Protein AF-A0A7Z8VJ73-F1 (afdb_monomer)

Solvent-accessible surface area (backbone atoms only — not comparable to full-atom values): 9125 Å² total; per-residue (Å²): 145,72,77,73,68,66,64,62,62,73,70,66,66,79,74,70,79,79,79,73,75,71,77,72,74,69,73,79,86,83,46,73,67,59,53,49,55,50,50,53,51,50,52,54,49,50,55,51,45,49,51,58,52,56,74,51,64,87,56,81,76,91,73,86,86,86,87,81,65,84,88,59,44,74,67,52,51,54,52,50,26,27,51,60,18,39,77,70,77,42,94,8,82,86,40,75,51,78,77,75,69,51,85,74,86,83,88,79,89,62,50,22,77,77,34,76,77,52,43,72,42,10,44,49,28,24,73,76,70,76,45,67,16,44,61,91,40,68,84,57,78,126

Sequence (142 aa):
MQFIFQIAVCSLSLLANISYSASLNSAPEESSIKWYQQGEKAIQKARLSAKEAAKNSDASAKNIILFVGDGMGISTITAARIYAGQMQGKPGEENILFFEKFPYLALAKTYNTNQQTPDSAGTMTAMMTGMKTKAGIIGVGQ

Nearest PDB structures (foldseek):
  4kjg-assembly1_B  TM=8.567E-01  e=2.715E-04  Rattus norvegicus

Secondary structure (DSSP, 8-state):
--SSTTTSSTTTGGGS---------PPP---HHHHHHHHHHHHHHHHHHHHHHHHTTTSPPS-------TT--HHHHHHHHHHHHHTTTS-STT---GGGGSS--------BTTBSS--HHHHHHHHHHS----TT--S---

Foldseek 3Di:
DPVVVVVVVVVPVPPPDPPPPPPPPPDPDDDPVVVVVVVVVVVVLLVVLVVVCVVCPVPDDPDDDDDDDVVCDPVNLQVVQQVVQVVVVHNRNPGDDPCNSHSDDDDDQQAAPAGSDADPQQNVQCVPVVAGHHHPDHDDHD

Mean predicted aligned error: 12.32 Å

Radius of gyration: 28.61 Å; Cα contacts (8 Å, |Δi|>4): 92; chains: 1; bounding box: 34×93×57 Å

Structure (mmCIF, N/CA/C/O backbone):
data_AF-A0A7Z8VJ73-F1
#
_entry.id   AF-A0A7Z8VJ73-F1
#
loop_
_atom_site.group_PDB
_atom_site.id
_atom_site.type_symbol
_atom_site.label_atom_id
_atom_site.label_alt_id
_atom_site.label_comp_id
_atom_site.label_asym_id
_atom_site.label_entity_id
_atom_site.label_seq_id
_atom_site.pdbx_PDB_ins_code
_atom_site.Cartn_x
_atom_site.Cartn_y
_atom_site.Cartn_z
_atom_site.occupancy
_atom_site.B_iso_or_equiv
_atom_site.auth_seq_id
_atom_site.auth_comp_id
_atom_site.auth_asym_id
_atom_site.auth_atom_id
_atom_site.pdbx_PDB_model_num
ATOM 1 N N . MET A 1 1 ? -14.036 74.847 32.584 1.00 50.62 1 MET A N 1
ATOM 2 C CA . MET A 1 1 ? -14.336 73.645 33.397 1.00 50.62 1 MET A CA 1
ATOM 3 C C . MET A 1 1 ? -14.802 72.476 32.510 1.00 50.62 1 MET A C 1
ATOM 5 O O . MET A 1 1 ? -15.782 71.821 32.818 1.00 50.62 1 MET A O 1
ATOM 9 N N . GLN A 1 2 ? -14.110 72.223 31.388 1.00 47.06 2 GLN A N 1
ATOM 10 C CA . GLN A 1 2 ? -14.527 71.248 30.358 1.00 47.06 2 GLN A CA 1
ATOM 11 C C . GLN A 1 2 ? -13.397 70.286 29.943 1.00 47.06 2 GLN A C 1
ATOM 13 O O . GLN A 1 2 ? -13.633 69.355 29.192 1.00 47.06 2 GLN A O 1
ATOM 18 N N . PHE A 1 3 ? -12.183 70.464 30.481 1.00 44.31 3 PHE A N 1
ATOM 19 C CA . PHE A 1 3 ? -11.007 69.649 30.144 1.00 44.31 3 PHE A CA 1
ATOM 20 C C . PHE A 1 3 ? -10.726 68.494 31.122 1.00 44.31 3 PHE A C 1
ATOM 22 O O . PHE A 1 3 ? -9.911 67.632 30.823 1.00 44.31 3 PHE A O 1
ATOM 29 N N . ILE A 1 4 ? -11.413 68.436 32.268 1.00 49.53 4 ILE A N 1
ATOM 30 C CA . ILE A 1 4 ? -11.206 67.377 33.277 1.00 49.53 4 ILE A CA 1
ATOM 31 C C . ILE A 1 4 ? -12.135 66.172 33.030 1.00 49.53 4 ILE A C 1
ATOM 33 O O . ILE A 1 4 ? -11.821 65.056 33.429 1.00 49.53 4 ILE A O 1
ATOM 37 N N . PHE A 1 5 ? -13.238 66.351 32.293 1.00 41.72 5 PHE A N 1
ATOM 38 C CA . PHE A 1 5 ? -14.202 65.274 32.027 1.00 41.72 5 PHE A CA 1
ATOM 39 C C . PHE A 1 5 ? -13.796 64.338 30.873 1.00 41.72 5 PHE A C 1
ATOM 41 O O . PHE A 1 5 ? -14.258 63.203 30.825 1.00 41.72 5 PHE A O 1
ATOM 48 N N . GLN A 1 6 ? -12.898 64.763 29.975 1.00 40.41 6 GLN A N 1
ATOM 49 C CA . GLN A 1 6 ? -12.492 63.957 28.813 1.00 40.41 6 GLN A CA 1
ATOM 50 C C . GLN A 1 6 ? -11.473 62.852 29.163 1.00 40.41 6 GLN A C 1
ATOM 52 O O . GLN A 1 6 ? -11.393 61.846 28.466 1.00 40.41 6 GLN A O 1
ATOM 57 N N . ILE A 1 7 ? -10.702 63.012 30.246 1.00 45.16 7 ILE A N 1
ATOM 58 C CA . ILE A 1 7 ? -9.643 62.058 30.634 1.00 45.16 7 ILE A CA 1
ATOM 59 C C . ILE A 1 7 ? -10.216 60.876 31.438 1.00 45.16 7 ILE A C 1
ATOM 61 O O . ILE A 1 7 ? -9.677 59.774 31.386 1.00 45.16 7 ILE A O 1
ATOM 65 N N . ALA A 1 8 ? -11.356 61.059 32.112 1.00 41.47 8 ALA A N 1
ATOM 66 C CA . ALA A 1 8 ? -11.988 60.015 32.922 1.00 41.47 8 ALA A CA 1
ATOM 67 C C . ALA A 1 8 ? -12.752 58.953 32.102 1.00 41.47 8 ALA A C 1
ATOM 69 O O . ALA A 1 8 ? -13.034 57.873 32.612 1.00 41.47 8 ALA A O 1
ATOM 70 N N . VAL A 1 9 ? -13.076 59.229 30.832 1.00 44.78 9 VAL A N 1
ATOM 71 C CA . VAL A 1 9 ? -13.832 58.290 29.980 1.00 44.78 9 VAL A CA 1
ATOM 72 C C . VAL A 1 9 ? -12.911 57.278 29.279 1.00 44.78 9 VAL A C 1
ATOM 74 O O . VAL A 1 9 ? -13.347 56.174 28.971 1.00 44.78 9 VAL A O 1
ATOM 77 N N . CYS A 1 10 ? -11.617 57.584 29.113 1.00 38.78 10 CYS A N 1
ATOM 78 C CA . CYS A 1 10 ? -10.645 56.662 28.503 1.00 38.78 10 CYS A CA 1
ATOM 79 C C . CYS A 1 10 ? -10.076 55.603 29.462 1.00 38.78 10 CYS A C 1
ATOM 81 O O . CYS A 1 10 ? -9.488 54.627 29.003 1.00 38.78 10 CYS A O 1
ATOM 83 N N . SER A 1 11 ? -10.228 55.764 30.779 1.00 45.50 11 SER A N 1
ATOM 84 C CA . SER A 1 11 ? -9.692 54.820 31.772 1.00 45.50 11 SER A CA 1
ATOM 85 C C . SER A 1 11 ? -10.725 53.823 32.306 1.00 45.50 11 SER A C 1
ATOM 87 O O . SER A 1 11 ? -10.336 52.852 32.950 1.00 45.50 11 SER A O 1
ATOM 89 N N . LEU A 1 12 ? -12.019 54.006 32.008 1.00 42.72 12 LEU A N 1
ATOM 90 C CA . LEU A 1 12 ? -13.089 53.132 32.509 1.00 42.72 12 LEU A CA 1
ATOM 91 C C . LEU A 1 12 ? -13.636 52.134 31.471 1.00 42.72 12 LEU A C 1
ATOM 93 O O . LEU A 1 12 ? -14.342 51.199 31.837 1.00 42.72 12 LEU A O 1
ATOM 97 N N . SER A 1 13 ? -13.268 52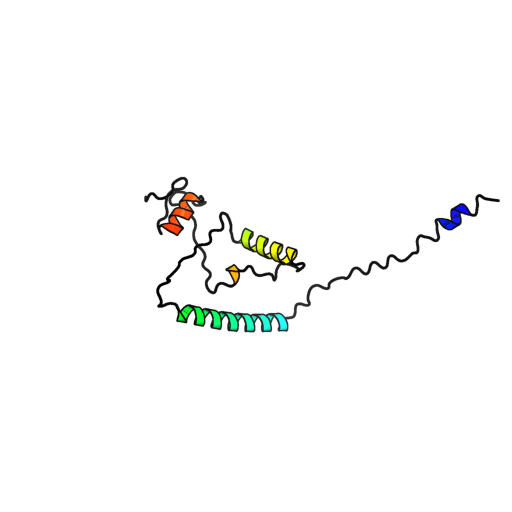.262 30.194 1.00 44.62 13 SER A N 1
ATOM 98 C CA . SER A 1 13 ? -13.614 51.292 29.142 1.00 44.62 13 SER A CA 1
ATOM 99 C C . SER A 1 13 ? -12.587 50.163 28.969 1.00 44.62 13 SER A C 1
ATOM 101 O O . SER A 1 13 ? -12.788 49.289 28.132 1.00 44.62 13 SER A O 1
ATOM 103 N N . LEU A 1 14 ? -11.510 50.135 29.767 1.00 43.56 14 LEU A N 1
ATOM 104 C CA . LEU A 1 14 ? -10.474 49.092 29.696 1.00 43.56 14 LEU A CA 1
ATOM 105 C C . LEU A 1 14 ? -10.758 47.848 30.564 1.00 43.56 14 LEU A C 1
ATOM 107 O O . LEU A 1 14 ? -9.970 46.909 30.560 1.00 43.56 14 LEU A O 1
ATOM 111 N N . LEU A 1 15 ? -11.879 47.821 31.295 1.00 46.66 15 LEU A N 1
ATOM 112 C CA . LEU A 1 15 ? -12.289 46.696 32.155 1.00 46.66 15 LEU A CA 1
ATOM 113 C C . LEU A 1 15 ? -13.534 45.953 31.638 1.00 46.66 15 LEU A C 1
ATOM 115 O O . LEU A 1 15 ? -14.122 45.139 32.350 1.00 46.66 15 LEU A O 1
ATOM 119 N N . ALA A 1 16 ? -13.941 46.195 30.390 1.00 46.22 16 ALA A N 1
ATOM 120 C CA . ALA A 1 16 ? -15.016 45.443 29.759 1.00 46.22 16 ALA A CA 1
ATOM 121 C C . ALA A 1 16 ? -14.496 44.090 29.245 1.00 46.22 16 ALA A C 1
ATOM 123 O O . ALA A 1 16 ? -14.002 43.979 28.129 1.00 46.22 16 ALA A O 1
ATOM 124 N N . ASN A 1 17 ? -14.623 43.072 30.099 1.00 50.69 17 ASN A N 1
ATOM 125 C CA . ASN A 1 17 ? -14.962 41.693 29.741 1.00 50.69 17 ASN A CA 1
ATOM 126 C C . ASN A 1 17 ? -14.418 41.187 28.397 1.00 50.69 17 ASN A C 1
ATOM 128 O O . ASN A 1 17 ? -15.169 40.964 27.450 1.00 50.69 17 ASN A O 1
ATOM 132 N N . ILE A 1 18 ? -13.126 40.878 28.356 1.00 47.69 18 ILE A N 1
ATOM 133 C CA . ILE A 1 18 ? -12.647 39.802 27.491 1.00 47.69 18 ILE A CA 1
ATOM 134 C C . ILE A 1 18 ? -12.396 38.606 28.407 1.00 47.69 18 ILE A C 1
ATOM 136 O O . ILE A 1 18 ? -11.267 38.233 28.709 1.00 47.69 18 ILE A O 1
ATOM 140 N N . SER A 1 19 ? -13.484 37.990 28.876 1.00 44.69 19 SER A N 1
ATOM 141 C CA . SER A 1 19 ? -13.454 36.568 29.206 1.00 44.69 19 SER A CA 1
ATOM 142 C C . SER A 1 19 ? -13.330 35.830 27.878 1.00 44.69 19 SER A C 1
ATOM 144 O O . SER A 1 19 ? -14.306 35.321 27.335 1.00 44.69 19 SER A O 1
ATOM 146 N N . TYR A 1 20 ? -12.123 35.820 27.310 1.00 46.06 20 TYR A N 1
ATOM 147 C CA . TYR A 1 20 ? -11.775 34.825 26.311 1.00 46.06 20 TYR A CA 1
ATOM 148 C C . TYR A 1 20 ? -11.722 33.512 27.086 1.00 46.06 20 TYR A C 1
ATOM 150 O O . TYR A 1 20 ? -10.688 33.124 27.630 1.00 46.06 20 TYR A O 1
ATOM 158 N N . SER A 1 21 ? -12.867 32.843 27.215 1.00 45.38 21 SER A N 1
ATOM 159 C CA . SER A 1 21 ? -12.873 31.410 27.452 1.00 45.38 21 SER A CA 1
ATOM 160 C C . SER A 1 21 ? -12.235 30.803 26.210 1.00 45.38 21 SER A C 1
ATOM 162 O O . SER A 1 21 ? -12.919 30.402 25.272 1.00 45.38 21 SER A O 1
ATOM 164 N N . ALA A 1 22 ? -10.901 30.793 26.170 1.00 48.19 22 ALA A N 1
ATOM 165 C CA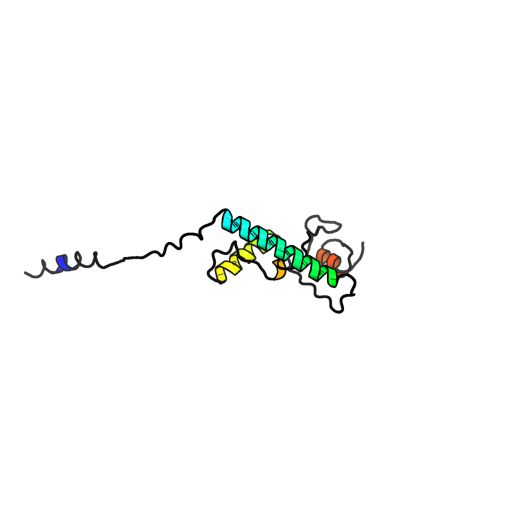 . ALA A 1 22 ? -10.185 29.820 25.383 1.00 48.19 22 ALA A CA 1
ATOM 166 C C . ALA A 1 22 ? -10.719 28.486 25.892 1.00 48.19 22 ALA A C 1
ATOM 168 O O . ALA A 1 22 ? -10.401 28.059 27.003 1.00 48.19 22 ALA A O 1
ATOM 169 N N . SER A 1 23 ? -11.627 27.885 25.127 1.00 48.38 23 SER A N 1
ATOM 170 C CA . SER A 1 23 ? -11.899 26.469 25.251 1.00 48.38 23 SER A CA 1
ATOM 171 C C . SER A 1 23 ? -10.559 25.810 24.956 1.00 48.38 23 SER A C 1
ATOM 173 O O . SER A 1 23 ? -10.174 25.609 23.806 1.00 48.38 23 SER A O 1
ATOM 175 N N . LEU A 1 24 ? -9.779 25.590 26.015 1.00 44.81 24 LEU A N 1
ATOM 176 C CA . LEU A 1 24 ? -8.744 24.587 26.017 1.00 44.81 24 LEU A CA 1
ATOM 177 C C . LEU A 1 24 ? -9.524 23.298 25.798 1.00 44.81 24 LEU A C 1
ATOM 179 O O . LEU A 1 24 ? -10.026 22.705 26.750 1.00 44.81 24 LEU A O 1
ATOM 183 N N . ASN A 1 25 ? -9.704 22.918 24.533 1.00 55.16 25 ASN A N 1
ATOM 184 C CA . ASN A 1 25 ? -9.949 21.532 24.194 1.00 55.16 25 ASN A CA 1
ATOM 185 C C . ASN A 1 25 ? -8.763 20.796 24.806 1.00 55.16 25 ASN A C 1
ATOM 187 O O . ASN A 1 25 ? -7.662 20.809 24.251 1.00 55.16 25 ASN A O 1
ATOM 191 N N . SER A 1 26 ? -8.950 20.264 26.013 1.00 52.62 26 SER A N 1
ATOM 192 C CA . SER A 1 26 ? -7.985 19.360 26.600 1.00 52.62 26 SER A CA 1
ATOM 193 C C . SER A 1 26 ? -7.767 18.270 25.565 1.00 52.62 26 SER A C 1
ATOM 195 O O . SER A 1 26 ? -8.731 17.732 25.008 1.00 52.62 26 SER A O 1
ATOM 197 N N . ALA A 1 27 ? -6.498 18.010 25.247 1.00 60.25 27 ALA A N 1
ATOM 198 C CA . ALA A 1 27 ? -6.154 16.901 24.378 1.00 60.25 27 ALA A CA 1
ATOM 199 C C . ALA A 1 27 ? -6.911 15.661 24.887 1.00 60.25 27 ALA A C 1
ATOM 201 O O . ALA A 1 27 ? -6.992 15.474 26.110 1.00 60.25 27 ALA A O 1
ATOM 202 N N . PRO A 1 28 ? -7.542 14.880 23.994 1.00 63.47 28 PRO A N 1
ATOM 203 C CA . PRO A 1 28 ? -8.343 13.738 24.400 1.00 63.47 28 PRO A CA 1
ATOM 204 C C . PRO A 1 28 ? -7.535 12.877 25.370 1.00 63.47 28 PRO A C 1
ATOM 206 O O . PRO A 1 28 ? -6.396 12.521 25.095 1.00 63.47 28 PRO A O 1
ATOM 209 N N . GLU A 1 29 ? -8.112 12.607 26.540 1.00 68.00 29 GLU A N 1
ATOM 210 C CA . GLU A 1 29 ? -7.439 11.898 27.626 1.00 68.00 29 GLU A CA 1
ATOM 211 C C . GLU A 1 29 ? -7.015 10.502 27.147 1.00 68.00 29 GLU A C 1
ATOM 213 O O . GLU A 1 29 ? -7.837 9.582 27.040 1.00 68.00 29 GLU A O 1
ATOM 218 N N . GLU A 1 30 ? -5.732 10.344 26.844 1.00 76.38 30 GLU A N 1
ATOM 219 C CA . GLU A 1 30 ? -5.139 9.058 26.517 1.00 76.38 30 GLU A CA 1
ATOM 220 C C . GLU A 1 30 ? -4.929 8.258 27.802 1.00 76.38 30 GLU A C 1
ATOM 222 O O . GLU A 1 30 ? -4.255 8.699 28.730 1.00 76.38 30 GLU A O 1
ATOM 227 N N . SER A 1 31 ? -5.517 7.063 27.871 1.00 88.00 31 SER A N 1
ATOM 228 C CA . SER A 1 31 ? -5.339 6.161 29.008 1.00 88.00 31 SER A CA 1
ATOM 229 C C . SER A 1 31 ? -4.939 4.772 28.534 1.00 88.00 31 SER A C 1
ATOM 231 O O . SER A 1 31 ? -5.343 4.318 27.460 1.00 88.00 31 SER A O 1
ATOM 233 N N . SER A 1 32 ? -4.159 4.067 29.354 1.00 90.31 32 SER A N 1
ATOM 234 C CA . SER A 1 32 ? -3.713 2.699 29.065 1.00 90.31 32 SER A CA 1
ATOM 235 C C . SER A 1 32 ? -4.885 1.751 28.786 1.00 90.31 32 SER A C 1
ATOM 237 O O . SER A 1 32 ? -4.818 0.931 27.874 1.00 90.31 32 SER A O 1
ATOM 239 N N . ILE A 1 33 ? -5.997 1.912 29.513 1.00 94.12 33 ILE A N 1
ATOM 240 C CA . ILE A 1 33 ? -7.221 1.124 29.324 1.00 94.12 33 ILE A CA 1
ATOM 241 C C . ILE A 1 33 ? -7.840 1.396 27.948 1.00 94.12 33 ILE A C 1
ATOM 243 O O . ILE A 1 33 ? -8.235 0.450 27.266 1.00 94.12 33 ILE A O 1
ATOM 247 N N . LYS A 1 34 ? -7.904 2.663 27.513 1.00 91.94 34 LYS A N 1
ATOM 248 C CA . LYS A 1 34 ? -8.434 3.020 26.186 1.00 91.94 34 LYS A CA 1
ATOM 249 C C . LYS A 1 34 ? -7.589 2.387 25.078 1.00 91.94 34 LYS A C 1
ATOM 251 O O . LYS A 1 34 ? -8.154 1.740 24.197 1.00 91.94 34 LYS A O 1
ATOM 256 N N . TRP A 1 35 ? -6.262 2.494 25.157 1.00 92.19 35 TRP A N 1
ATOM 257 C CA . TRP A 1 35 ? -5.341 1.870 24.198 1.00 92.19 35 TRP A CA 1
ATOM 258 C C . TRP A 1 35 ? -5.482 0.343 24.156 1.00 92.19 35 TRP A C 1
ATOM 260 O O . TRP A 1 35 ? -5.582 -0.239 23.075 1.00 92.19 35 TRP A O 1
ATOM 270 N N . TYR A 1 36 ? -5.581 -0.306 25.318 1.00 95.06 36 TYR A N 1
ATOM 271 C CA . TYR A 1 36 ? -5.799 -1.751 25.407 1.00 95.06 36 TYR A CA 1
ATOM 272 C C . TYR A 1 36 ? -7.121 -2.175 24.747 1.00 95.06 36 TYR A C 1
ATOM 274 O O . TYR A 1 36 ? -7.144 -3.062 23.895 1.00 95.06 36 TYR A O 1
ATOM 282 N N . GLN A 1 37 ? -8.223 -1.492 25.072 1.00 95.69 37 GLN A N 1
ATOM 283 C CA . GLN A 1 37 ? -9.535 -1.770 24.481 1.00 95.69 37 GLN A CA 1
ATOM 284 C C . GLN A 1 37 ? -9.560 -1.533 22.965 1.00 95.69 37 GLN A C 1
ATOM 286 O O . GLN A 1 37 ? -10.230 -2.270 22.237 1.00 95.69 37 GLN A O 1
ATOM 291 N N . GLN A 1 38 ? -8.859 -0.508 22.473 1.00 93.88 38 GLN A N 1
ATOM 292 C CA . GLN A 1 38 ? -8.706 -0.264 21.038 1.00 93.88 38 GLN A CA 1
ATOM 293 C C . GLN A 1 38 ? -7.907 -1.383 20.362 1.00 93.88 38 GLN A C 1
ATOM 295 O O . GLN A 1 38 ? -8.327 -1.860 19.308 1.00 93.88 38 GLN A O 1
ATOM 300 N N . GLY A 1 39 ? -6.815 -1.840 20.981 1.00 95.56 39 GLY A N 1
ATOM 301 C CA . GLY A 1 39 ? -6.016 -2.969 20.503 1.00 95.56 39 GLY A CA 1
ATOM 302 C C . GLY A 1 39 ? -6.833 -4.256 20.393 1.00 95.56 39 GLY A C 1
ATOM 303 O O . GLY A 1 39 ? -6.854 -4.881 19.332 1.00 95.56 39 GLY A O 1
ATOM 304 N N . GLU A 1 40 ? -7.596 -4.599 21.434 1.00 97.25 40 GLU A N 1
ATOM 305 C CA . GLU A 1 40 ? -8.504 -5.753 21.414 1.00 97.25 40 GLU A CA 1
ATOM 306 C C . GLU A 1 40 ? -9.510 -5.649 20.260 1.00 97.25 40 GLU A C 1
ATOM 308 O O . GLU A 1 40 ? -9.646 -6.572 19.453 1.00 97.25 40 GLU A O 1
ATOM 313 N N . LYS A 1 41 ? -10.162 -4.490 20.104 1.00 96.06 41 LYS A N 1
ATOM 314 C CA . LYS A 1 41 ? -11.090 -4.245 18.987 1.00 96.06 41 LYS A CA 1
ATOM 315 C C . LYS A 1 41 ? -10.402 -4.367 17.625 1.00 96.06 41 LYS A C 1
ATOM 317 O O . LYS A 1 41 ? -10.994 -4.933 16.704 1.00 96.06 41 LYS A O 1
ATOM 322 N N . ALA A 1 42 ? -9.175 -3.866 17.486 1.00 94.00 42 ALA A N 1
ATOM 323 C CA . ALA A 1 42 ? -8.409 -3.942 16.246 1.00 94.00 42 ALA A CA 1
ATOM 324 C C . ALA A 1 42 ? -8.088 -5.396 15.870 1.00 94.00 42 ALA A C 1
ATOM 326 O O . ALA A 1 42 ? -8.285 -5.780 14.717 1.00 94.00 42 ALA A O 1
ATOM 327 N N . ILE A 1 43 ? -7.693 -6.226 16.841 1.00 95.50 43 ILE A N 1
ATOM 328 C CA . ILE A 1 43 ? -7.437 -7.658 16.629 1.00 95.50 43 ILE A CA 1
ATOM 329 C C . ILE A 1 43 ? -8.720 -8.382 16.212 1.00 95.50 43 ILE A C 1
ATOM 331 O O . ILE A 1 43 ? -8.706 -9.153 15.249 1.00 95.50 43 ILE A O 1
ATOM 335 N N . GLN A 1 44 ? -9.840 -8.135 16.900 1.00 95.69 44 GLN A N 1
ATOM 336 C CA . GLN A 1 44 ? -11.116 -8.763 16.539 1.00 95.69 44 GLN A CA 1
ATOM 337 C C . GLN A 1 44 ? -11.551 -8.363 15.126 1.00 95.69 44 GLN A C 1
ATOM 339 O O . GLN A 1 44 ? -11.911 -9.224 14.323 1.00 95.69 44 GLN A O 1
ATOM 344 N N . LYS A 1 45 ? -11.438 -7.074 14.785 1.00 93.31 45 LYS A N 1
ATOM 345 C CA . LYS A 1 45 ? -11.741 -6.573 13.441 1.00 93.31 45 LYS A CA 1
ATOM 346 C C . LYS A 1 45 ? -10.847 -7.214 12.378 1.00 93.31 45 LYS A C 1
ATOM 348 O O . LYS A 1 45 ? -11.371 -7.677 11.371 1.00 93.31 45 LYS A O 1
ATOM 353 N N . ALA A 1 46 ? -9.536 -7.289 12.615 1.00 91.19 46 ALA A N 1
ATOM 354 C CA . ALA A 1 46 ? -8.584 -7.896 11.686 1.00 91.19 46 ALA A CA 1
ATOM 355 C C . ALA A 1 46 ? -8.872 -9.390 11.454 1.00 91.19 46 ALA A C 1
ATOM 357 O O . ALA A 1 46 ? -8.794 -9.875 10.326 1.00 91.19 46 ALA A O 1
ATOM 358 N N . ARG A 1 47 ? -9.266 -10.125 12.504 1.00 91.69 47 ARG A N 1
ATOM 359 C CA . ARG A 1 47 ? -9.682 -11.533 12.386 1.00 91.69 47 ARG A CA 1
ATOM 360 C C . ARG A 1 47 ? -10.931 -11.693 11.524 1.00 91.69 47 ARG A C 1
ATOM 362 O O . ARG A 1 47 ? -10.988 -12.617 10.718 1.00 91.69 47 ARG A O 1
ATOM 369 N N . LEU A 1 48 ? -11.926 -10.824 11.701 1.00 91.69 48 LEU A N 1
ATOM 370 C CA . LEU A 1 48 ? -13.152 -10.854 10.902 1.00 91.69 48 LEU A CA 1
ATOM 371 C C . LEU A 1 48 ? -12.861 -10.522 9.436 1.00 91.69 48 LEU A C 1
ATOM 373 O O . LEU A 1 48 ? -13.221 -11.309 8.565 1.00 91.69 48 LEU A O 1
ATOM 377 N N . SER A 1 49 ? -12.121 -9.442 9.171 1.00 89.50 49 SER A N 1
ATOM 378 C CA . SER A 1 49 ? -11.772 -9.046 7.802 1.00 89.50 49 SER A CA 1
ATOM 379 C C . SER A 1 49 ? -10.926 -10.103 7.086 1.00 89.50 49 SER A C 1
ATOM 381 O O . SER A 1 49 ? -11.131 -10.356 5.903 1.00 89.50 49 SER A O 1
ATOM 383 N N . ALA A 1 50 ? -10.008 -10.769 7.796 1.00 86.75 50 ALA A N 1
ATOM 384 C CA . ALA A 1 50 ? -9.217 -11.864 7.236 1.00 86.75 50 ALA A CA 1
ATOM 385 C C . ALA A 1 50 ? -10.082 -13.088 6.892 1.00 86.75 50 ALA A C 1
ATOM 387 O O . ALA A 1 50 ? -9.893 -13.690 5.837 1.00 86.75 50 ALA A O 1
ATOM 388 N N . LYS A 1 51 ? -11.055 -13.443 7.745 1.00 88.44 51 LYS A N 1
ATOM 389 C CA . LYS A 1 51 ? -12.007 -14.533 7.466 1.00 88.44 51 LYS A CA 1
ATOM 390 C C . LYS A 1 51 ? -12.887 -14.228 6.255 1.00 88.44 51 LYS A C 1
ATOM 392 O O . LYS A 1 51 ? -13.092 -15.103 5.419 1.00 88.44 51 LYS A O 1
ATOM 397 N N . GLU A 1 52 ? -13.401 -13.005 6.155 1.00 87.31 52 GLU A N 1
ATOM 398 C CA . GLU A 1 52 ? -14.219 -12.568 5.018 1.00 87.31 52 GLU A CA 1
ATOM 399 C C . GLU A 1 52 ? -13.431 -12.588 3.708 1.00 87.31 52 GLU A C 1
ATOM 401 O O . GLU A 1 52 ? -13.936 -13.059 2.689 1.00 87.31 52 GLU A O 1
ATOM 406 N N . ALA A 1 53 ? -12.180 -12.130 3.741 1.00 83.88 53 ALA A N 1
ATOM 407 C CA . ALA A 1 53 ? -11.315 -12.142 2.574 1.00 83.88 53 ALA A CA 1
ATOM 408 C C . ALA A 1 53 ? -10.919 -13.574 2.158 1.00 83.88 53 ALA A C 1
ATOM 410 O O . ALA A 1 53 ? -10.955 -13.892 0.971 1.00 83.88 53 ALA A O 1
ATOM 411 N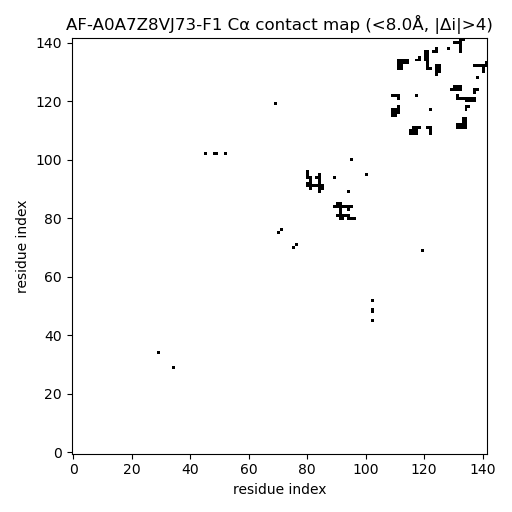 N . ALA A 1 54 ? -10.655 -14.468 3.120 1.00 83.44 54 ALA A N 1
ATOM 412 C CA . ALA A 1 54 ? -10.374 -15.882 2.857 1.00 83.44 54 ALA A CA 1
ATOM 413 C C . ALA A 1 54 ? -11.583 -16.643 2.288 1.00 83.44 54 ALA A C 1
ATOM 415 O O . ALA A 1 54 ? -11.418 -17.522 1.455 1.00 83.44 54 ALA A O 1
ATOM 416 N N . LYS A 1 55 ? -12.818 -16.291 2.672 1.00 83.12 55 LYS A N 1
ATOM 417 C CA . LYS A 1 55 ? -14.024 -16.929 2.112 1.00 83.12 55 LYS A CA 1
ATOM 418 C C . LYS A 1 55 ? -14.116 -16.784 0.586 1.00 83.12 55 LYS A C 1
ATOM 420 O O . LYS A 1 55 ? -14.712 -17.629 -0.073 1.00 83.12 55 LYS A O 1
ATOM 425 N N . ASN A 1 56 ? -13.542 -15.714 0.039 1.00 73.12 56 ASN A N 1
ATOM 426 C CA . ASN A 1 56 ? -13.585 -15.400 -1.384 1.00 73.12 56 ASN A CA 1
ATOM 427 C C . ASN A 1 56 ? -12.253 -15.680 -2.104 1.00 73.12 56 ASN A C 1
ATOM 429 O O . ASN A 1 56 ? -12.126 -15.302 -3.265 1.00 73.12 56 ASN A O 1
ATOM 433 N N . SER A 1 57 ? -11.264 -16.313 -1.452 1.00 70.62 57 SER A N 1
ATOM 434 C CA . SER A 1 57 ? -9.923 -16.500 -2.034 1.00 70.62 57 SER A CA 1
ATOM 435 C C . SER A 1 57 ? -9.896 -17.449 -3.229 1.00 70.62 57 SER A C 1
ATOM 437 O O . SER A 1 57 ? -9.064 -17.282 -4.116 1.00 70.62 57 SER A O 1
ATOM 439 N N . ASP A 1 58 ? -10.814 -18.416 -3.266 1.00 73.75 58 ASP A N 1
ATOM 440 C CA . ASP A 1 58 ? -10.842 -19.457 -4.301 1.00 73.75 58 ASP A CA 1
ATOM 441 C C . ASP A 1 58 ? -11.712 -19.059 -5.505 1.00 73.75 58 ASP A C 1
ATOM 443 O O . ASP A 1 58 ? -11.733 -19.737 -6.533 1.00 73.75 58 ASP A O 1
ATOM 447 N N . ALA A 1 59 ? -12.438 -17.942 -5.397 1.00 80.31 59 ALA A N 1
ATOM 448 C CA . ALA A 1 59 ? -13.271 -17.420 -6.468 1.00 80.31 59 ALA A CA 1
ATOM 449 C C . ALA A 1 59 ? -12.456 -16.486 -7.373 1.00 80.31 59 ALA A C 1
ATOM 451 O O . ALA A 1 59 ? -11.839 -15.525 -6.916 1.00 80.3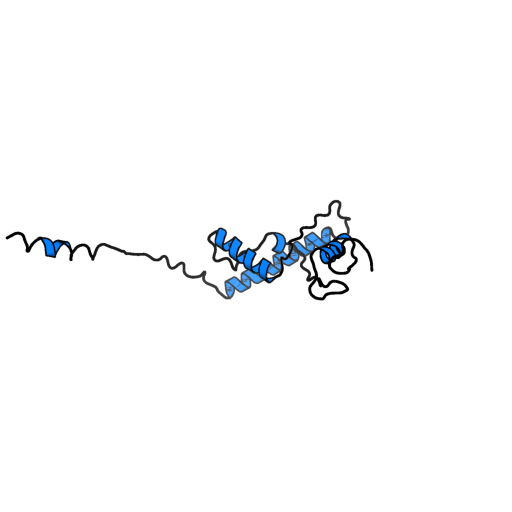1 59 ALA A O 1
ATOM 452 N N . SER A 1 60 ? -12.497 -16.727 -8.685 1.00 86.69 60 SER A N 1
ATOM 453 C CA . SER A 1 60 ? -11.902 -15.808 -9.659 1.00 86.69 60 SER A CA 1
ATOM 454 C C . SER A 1 60 ? -12.620 -14.453 -9.631 1.00 86.69 60 SER A C 1
ATOM 456 O O . SER A 1 60 ? -13.853 -14.382 -9.647 1.00 86.69 60 SER A O 1
ATOM 458 N N . ALA A 1 61 ? -11.853 -13.362 -9.589 1.00 89.69 61 ALA A N 1
ATOM 459 C CA . ALA A 1 61 ? -12.403 -12.014 -9.578 1.00 89.69 61 ALA A CA 1
ATOM 460 C C . ALA A 1 61 ? -13.025 -11.666 -10.940 1.00 89.69 61 ALA A C 1
ATOM 462 O O . ALA A 1 61 ? -12.342 -11.641 -11.960 1.00 89.69 61 ALA A O 1
ATOM 463 N N . LYS A 1 62 ? -14.321 -11.326 -10.953 1.00 92.50 62 LYS A N 1
ATOM 464 C CA . LYS A 1 62 ? -15.020 -10.877 -12.172 1.00 92.50 62 LYS A CA 1
ATOM 465 C C . LYS A 1 62 ? -14.527 -9.515 -12.674 1.00 92.50 62 LYS A C 1
ATOM 467 O O . LYS A 1 62 ? -14.519 -9.275 -13.874 1.00 92.50 62 LYS A O 1
ATOM 472 N N . ASN A 1 63 ? -14.165 -8.619 -11.755 1.00 93.81 63 ASN A N 1
ATOM 473 C CA . ASN A 1 63 ? -13.745 -7.254 -12.060 1.00 93.81 63 ASN A CA 1
ATOM 474 C C . ASN A 1 63 ? -12.451 -6.939 -11.310 1.00 93.81 63 ASN A C 1
ATOM 476 O O . ASN A 1 63 ? -12.325 -7.283 -10.134 1.00 93.81 63 ASN A O 1
ATOM 480 N N . ILE A 1 64 ? -11.532 -6.237 -11.971 1.00 93.06 64 ILE A N 1
ATOM 481 C CA . ILE A 1 64 ? -10.273 -5.770 -11.385 1.00 93.06 64 ILE A CA 1
ATOM 482 C C . ILE A 1 64 ? -10.252 -4.246 -11.479 1.00 93.06 64 ILE A C 1
ATOM 484 O O . ILE A 1 64 ? -10.439 -3.686 -12.556 1.00 93.06 64 ILE A O 1
ATOM 488 N N . ILE A 1 65 ? -10.034 -3.582 -10.344 1.00 95.38 65 ILE A N 1
ATOM 489 C CA . ILE A 1 65 ? -9.884 -2.127 -10.260 1.00 95.38 65 ILE A CA 1
ATOM 490 C C . ILE A 1 65 ? -8.534 -1.847 -9.610 1.00 95.38 65 ILE A C 1
ATOM 492 O O . ILE A 1 65 ? -8.289 -2.273 -8.482 1.00 95.38 65 ILE A O 1
ATOM 496 N N . LEU A 1 66 ? -7.668 -1.127 -10.322 1.00 95.00 66 LEU A N 1
ATOM 497 C CA . LEU A 1 66 ? -6.364 -0.699 -9.830 1.00 95.00 66 LEU A CA 1
ATOM 498 C C . LEU A 1 66 ? -6.369 0.820 -9.630 1.00 95.00 66 LEU A C 1
ATOM 500 O O . LEU A 1 66 ? -6.503 1.574 -10.591 1.00 95.00 66 LEU A O 1
ATOM 504 N N . PHE A 1 67 ? -6.202 1.261 -8.383 1.00 95.75 67 PHE A N 1
ATOM 505 C CA . PHE A 1 67 ? -6.013 2.671 -8.043 1.00 95.75 67 PHE A CA 1
ATOM 506 C C . PHE A 1 67 ? -4.518 2.975 -7.945 1.00 95.75 67 PHE A C 1
ATOM 508 O O . PHE A 1 67 ? -3.818 2.362 -7.139 1.00 95.75 67 PHE A O 1
ATOM 515 N N . VAL A 1 68 ? -4.034 3.927 -8.744 1.00 94.94 68 VAL A N 1
ATOM 516 C CA . VAL A 1 68 ? -2.623 4.335 -8.761 1.00 94.94 68 VAL A CA 1
ATOM 517 C C . VAL A 1 68 ? -2.510 5.764 -8.241 1.00 94.94 68 VAL A C 1
ATOM 519 O O . VAL A 1 68 ? -3.003 6.696 -8.870 1.00 94.94 68 VAL A O 1
ATOM 522 N N . GLY A 1 69 ? -1.867 5.934 -7.086 1.00 94.50 69 GLY A N 1
ATOM 523 C CA . GLY A 1 69 ? -1.447 7.244 -6.593 1.00 94.50 69 GLY A CA 1
ATOM 524 C C . GLY A 1 69 ? -0.023 7.535 -7.052 1.00 94.50 69 GLY A C 1
ATOM 525 O O . GLY A 1 69 ? 0.922 7.051 -6.429 1.00 94.50 69 GLY A O 1
ATOM 526 N N . ASP A 1 70 ? 0.139 8.294 -8.135 1.00 95.06 70 ASP A N 1
ATOM 527 C CA . ASP A 1 70 ? 1.470 8.672 -8.626 1.00 95.06 70 ASP A CA 1
ATOM 528 C C . ASP A 1 70 ? 2.197 9.550 -7.590 1.00 95.06 70 ASP A C 1
ATOM 530 O O . ASP A 1 70 ? 1.615 10.470 -7.015 1.00 95.06 70 ASP A O 1
ATOM 534 N N . GLY A 1 71 ? 3.449 9.211 -7.280 1.00 93.31 71 GLY A N 1
ATOM 535 C CA . GLY A 1 71 ? 4.232 9.864 -6.225 1.00 93.31 71 GLY A CA 1
ATOM 536 C C . GLY A 1 71 ? 3.707 9.670 -4.790 1.00 93.31 71 GLY A C 1
ATOM 537 O O . GLY A 1 71 ? 4.206 10.308 -3.858 1.00 93.31 71 GLY A O 1
ATOM 538 N N . MET A 1 72 ? 2.719 8.795 -4.566 1.00 96.19 72 MET A N 1
ATOM 539 C CA . MET A 1 72 ? 2.088 8.609 -3.254 1.00 96.19 72 MET A CA 1
ATOM 540 C C . MET A 1 72 ? 2.874 7.629 -2.365 1.00 96.19 72 MET A C 1
ATOM 542 O O . MET A 1 72 ? 2.477 6.485 -2.148 1.00 96.19 72 MET A O 1
ATOM 546 N N . GLY A 1 73 ? 4.013 8.086 -1.842 1.00 94.94 73 GLY A N 1
ATOM 547 C CA . GLY A 1 73 ? 4.803 7.348 -0.851 1.00 94.94 73 GLY A CA 1
ATOM 548 C C . GLY A 1 73 ? 4.174 7.327 0.550 1.00 94.94 73 GLY A C 1
ATOM 549 O O . GLY A 1 73 ? 3.166 7.981 0.813 1.00 94.94 73 GLY A O 1
ATOM 550 N N . ILE A 1 74 ? 4.811 6.613 1.486 1.00 96.25 74 ILE A N 1
ATOM 551 C CA . ILE A 1 74 ? 4.338 6.480 2.880 1.00 96.25 74 ILE A CA 1
ATOM 552 C C . ILE A 1 74 ? 4.197 7.852 3.559 1.00 96.25 74 ILE A C 1
ATOM 554 O O . ILE A 1 74 ? 3.201 8.108 4.229 1.00 96.25 74 ILE A O 1
ATOM 558 N N . SER A 1 75 ? 5.160 8.755 3.355 1.00 97.06 75 SER A N 1
ATOM 559 C CA . SER A 1 75 ? 5.10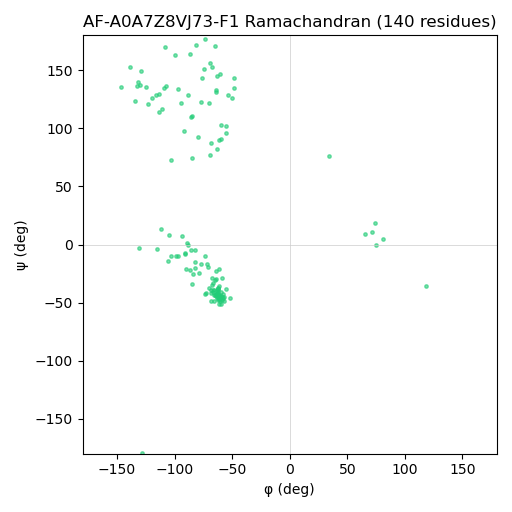9 10.118 3.898 1.00 97.06 75 SER A CA 1
ATOM 560 C C . SER A 1 75 ? 3.913 10.908 3.362 1.00 97.06 75 SER A C 1
ATOM 562 O O . SER A 1 75 ? 3.211 11.551 4.139 1.00 97.06 75 SER A O 1
ATOM 564 N N . THR A 1 76 ? 3.643 10.812 2.058 1.00 96.94 76 THR A N 1
ATOM 565 C CA . THR A 1 76 ? 2.495 11.456 1.406 1.00 96.94 76 THR A CA 1
ATOM 566 C C . THR A 1 76 ? 1.173 10.919 1.952 1.00 96.94 76 THR A C 1
ATOM 568 O O . THR A 1 76 ? 0.269 11.703 2.230 1.00 96.94 76 THR A O 1
ATOM 571 N N . ILE A 1 77 ? 1.064 9.603 2.171 1.00 96.75 77 ILE A N 1
ATOM 572 C CA . ILE A 1 77 ? -0.127 8.974 2.766 1.00 96.75 77 ILE A CA 1
ATOM 573 C C . ILE A 1 77 ? -0.360 9.493 4.189 1.00 96.75 77 ILE A C 1
ATOM 575 O O . ILE A 1 77 ? -1.473 9.910 4.510 1.00 96.75 77 ILE A O 1
ATOM 579 N N . THR A 1 78 ? 0.679 9.527 5.028 1.00 97.00 78 THR A N 1
ATOM 580 C CA . THR A 1 78 ? 0.574 10.037 6.405 1.00 97.00 78 THR A CA 1
ATOM 581 C C . THR A 1 78 ? 0.175 11.512 6.434 1.00 97.00 78 THR A C 1
ATOM 583 O O . THR A 1 78 ? -0.731 11.885 7.178 1.00 97.00 78 THR A O 1
ATOM 586 N N . ALA A 1 79 ? 0.790 12.349 5.594 1.00 97.31 79 ALA A N 1
ATOM 587 C CA . ALA A 1 79 ? 0.432 13.762 5.493 1.00 97.31 79 ALA A CA 1
ATOM 588 C C . ALA A 1 79 ? -1.028 13.943 5.041 1.00 97.31 79 ALA A C 1
ATOM 590 O O . ALA A 1 79 ? -1.773 14.713 5.646 1.00 97.31 79 ALA A O 1
ATOM 591 N N . ALA A 1 80 ? -1.463 13.186 4.028 1.00 97.19 80 ALA A N 1
ATOM 592 C CA . ALA A 1 80 ? -2.839 13.218 3.540 1.00 97.19 80 ALA A CA 1
ATOM 593 C C . ALA A 1 80 ? -3.844 12.754 4.605 1.00 97.19 80 ALA A C 1
ATOM 595 O O . ALA A 1 80 ? -4.915 13.344 4.733 1.00 97.19 80 ALA A O 1
ATOM 596 N N . ARG A 1 81 ? -3.502 11.731 5.396 1.00 97.31 81 ARG A N 1
ATOM 597 C CA . ARG A 1 81 ? -4.325 11.245 6.511 1.00 97.31 81 ARG A CA 1
ATOM 598 C C . ARG A 1 81 ? -4.555 12.342 7.549 1.00 97.31 81 ARG A C 1
ATOM 600 O O . ARG A 1 81 ? -5.713 12.592 7.888 1.00 97.31 81 ARG A O 1
ATOM 607 N N . ILE A 1 82 ? -3.483 12.989 8.006 1.00 97.88 82 ILE A N 1
ATOM 608 C CA . ILE A 1 82 ? -3.549 14.067 9.003 1.00 97.88 82 ILE A CA 1
ATOM 609 C C . ILE A 1 82 ? -4.374 15.228 8.452 1.00 97.88 82 ILE A C 1
ATOM 611 O O . ILE A 1 82 ? -5.358 15.638 9.068 1.00 97.88 82 ILE A O 1
ATOM 615 N N . TYR A 1 83 ? -4.041 15.687 7.244 1.00 97.69 83 TYR A N 1
ATOM 616 C CA . TYR A 1 83 ? -4.740 16.790 6.595 1.00 97.69 83 TYR A CA 1
ATOM 617 C C . TYR A 1 83 ? -6.240 16.506 6.426 1.00 97.69 83 TYR A C 1
ATOM 619 O O . TYR A 1 83 ? -7.076 17.328 6.792 1.00 97.69 83 TYR A O 1
ATOM 627 N N . ALA A 1 84 ? -6.608 15.309 5.961 1.00 97.31 84 ALA A N 1
ATOM 628 C CA . ALA A 1 84 ? -8.008 14.920 5.801 1.00 97.31 84 ALA A CA 1
ATOM 629 C C . ALA A 1 84 ? -8.775 14.850 7.134 1.00 97.31 84 ALA A C 1
ATOM 631 O O . ALA A 1 84 ? -9.990 15.063 7.147 1.00 97.31 84 ALA A O 1
ATOM 632 N N . GLY A 1 85 ? -8.102 14.544 8.247 1.00 96.88 85 GLY A N 1
ATOM 633 C CA . GLY A 1 85 ? -8.699 14.600 9.582 1.00 96.88 85 GLY A CA 1
ATOM 634 C C . GLY A 1 85 ? -8.890 16.037 10.071 1.00 96.88 85 GLY A C 1
ATOM 635 O O . GLY A 1 85 ? -9.973 16.382 10.547 1.00 96.88 85 GLY A O 1
ATOM 636 N N . GLN A 1 86 ? -7.900 16.900 9.848 1.00 97.50 86 GLN A N 1
ATOM 637 C CA . GLN A 1 86 ? -7.973 18.329 10.174 1.00 97.50 86 GLN A CA 1
ATOM 638 C C . GLN A 1 86 ? -9.068 19.053 9.386 1.00 97.50 86 GLN A C 1
ATOM 640 O O . GLN A 1 86 ? -9.805 19.861 9.949 1.00 97.50 86 GLN A O 1
ATOM 645 N N . MET A 1 87 ? -9.269 18.696 8.113 1.00 97.19 87 MET A N 1
ATOM 646 C CA . MET A 1 87 ? -10.392 19.197 7.306 1.00 97.19 87 MET A CA 1
ATOM 647 C C . MET A 1 87 ? -11.771 18.823 7.877 1.00 97.19 87 MET A C 1
ATOM 649 O O . MET A 1 87 ? -12.761 19.475 7.557 1.00 97.19 87 MET A O 1
ATOM 653 N N . GLN A 1 88 ? -11.853 17.791 8.723 1.00 95.50 88 GLN A N 1
ATOM 654 C CA . GLN A 1 88 ? -13.073 17.394 9.438 1.00 95.50 88 GLN A CA 1
ATOM 655 C C . GLN A 1 88 ? -13.171 18.022 10.841 1.00 95.50 88 GLN A C 1
ATOM 657 O O . GLN A 1 88 ? -14.051 17.639 11.612 1.00 95.50 88 GLN A O 1
ATOM 662 N N . GLY A 1 89 ? -12.265 18.936 11.203 1.00 94.88 89 GLY A N 1
ATOM 663 C CA . GLY A 1 89 ? -12.207 19.549 12.532 1.00 94.88 89 GLY A CA 1
ATOM 664 C C . GLY A 1 89 ? -11.670 18.626 13.633 1.00 94.88 89 GLY A C 1
ATOM 665 O O . GLY A 1 89 ? -11.914 18.884 14.810 1.00 94.88 89 GLY A O 1
ATOM 666 N N . LYS A 1 90 ? -10.975 17.541 13.271 1.00 94.56 90 LYS A N 1
ATOM 667 C CA . LYS A 1 90 ? -10.334 16.604 14.211 1.00 94.56 90 LYS A CA 1
ATOM 668 C C . LYS A 1 90 ? -8.827 16.892 14.336 1.00 94.56 90 LYS A C 1
ATOM 670 O O . LYS A 1 90 ? -8.291 17.554 13.448 1.00 94.56 90 LYS A O 1
ATOM 675 N N . PRO A 1 91 ? -8.138 16.390 15.379 1.00 92.19 91 PRO A N 1
ATOM 676 C CA . PRO A 1 91 ? -6.679 16.514 15.509 1.00 92.19 91 PRO A CA 1
ATOM 677 C C . PRO A 1 91 ? -5.912 16.045 14.260 1.00 92.19 91 PRO A C 1
ATOM 679 O O . PRO A 1 91 ? -5.101 16.795 13.714 1.00 92.19 91 PRO A O 1
ATOM 682 N N . GLY A 1 92 ? -6.292 14.882 13.721 1.00 94.06 92 GLY A N 1
ATOM 683 C CA . GLY A 1 92 ? -5.857 14.407 12.406 1.00 94.06 92 GLY A CA 1
ATOM 684 C C . GLY A 1 92 ? -5.068 13.103 12.445 1.00 94.06 92 GLY A C 1
ATOM 685 O O . GLY A 1 92 ? -5.246 12.263 11.561 1.00 94.06 92 GLY A O 1
ATOM 686 N N . GLU A 1 93 ? -4.251 12.894 13.468 1.00 92.75 93 GLU A N 1
ATOM 687 C CA . GLU A 1 93 ? -3.375 11.729 13.629 1.00 92.75 93 GLU A CA 1
ATOM 688 C C . GLU A 1 93 ? -4.159 10.410 13.715 1.00 92.75 93 GLU A C 1
ATOM 690 O O . GLU A 1 93 ? -3.736 9.392 13.163 1.00 92.75 93 GLU A O 1
ATOM 695 N N . GLU A 1 94 ? -5.331 10.439 14.348 1.00 91.56 94 GLU A N 1
ATOM 696 C CA . GLU A 1 94 ? -6.252 9.308 14.492 1.00 91.56 94 GLU A CA 1
ATOM 697 C C . GLU A 1 94 ? -7.156 9.069 13.271 1.00 91.56 94 GLU A C 1
ATOM 699 O O . GLU A 1 94 ? -7.937 8.109 13.246 1.00 91.56 94 GLU A O 1
ATOM 704 N N . ASN A 1 95 ? -7.095 9.937 12.257 1.00 95.62 95 ASN A N 1
ATOM 705 C CA . ASN A 1 95 ? -7.868 9.747 11.037 1.00 95.62 95 ASN A CA 1
ATOM 706 C C . ASN A 1 95 ? -7.365 8.518 10.263 1.00 95.62 95 ASN A C 1
ATOM 708 O O . ASN A 1 95 ? -6.207 8.130 10.348 1.00 95.62 95 ASN A O 1
ATOM 712 N N . ILE A 1 96 ? -8.239 7.889 9.479 1.00 94.69 96 ILE A N 1
ATOM 713 C CA . ILE A 1 96 ? -7.890 6.713 8.671 1.00 94.69 96 ILE A CA 1
ATOM 714 C C . ILE A 1 96 ? -8.463 6.914 7.273 1.00 94.69 96 ILE A C 1
ATOM 716 O O 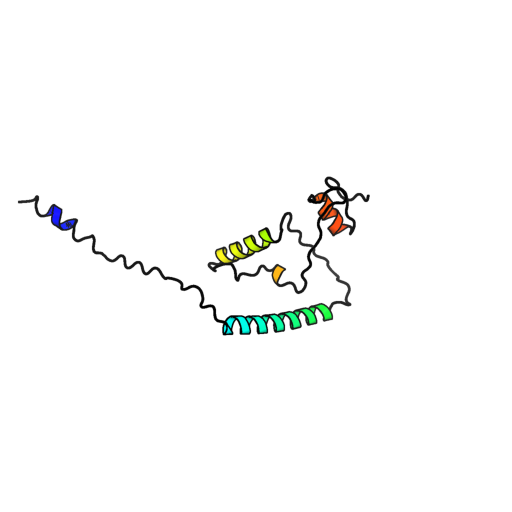. ILE A 1 96 ? -9.680 7.081 7.118 1.00 94.69 96 ILE A O 1
ATOM 720 N N . LEU A 1 97 ? -7.602 6.863 6.253 1.00 95.69 97 LEU A N 1
ATOM 721 C CA . LEU A 1 97 ? -8.034 6.973 4.859 1.00 95.69 97 LEU A CA 1
ATOM 722 C C . LEU A 1 97 ? -8.816 5.722 4.439 1.00 95.69 97 LEU A C 1
ATOM 724 O O . LEU A 1 97 ? -8.673 4.643 5.011 1.00 95.69 97 LEU A O 1
ATOM 728 N N . PHE A 1 98 ? -9.673 5.848 3.426 1.00 93.56 98 PHE A N 1
ATOM 729 C CA . PHE A 1 98 ? -10.555 4.750 3.021 1.00 93.56 98 PHE A CA 1
ATOM 730 C C . PHE A 1 98 ? -9.786 3.469 2.653 1.00 93.56 98 PHE A C 1
ATOM 732 O O . PHE A 1 98 ? -10.135 2.393 3.135 1.00 93.56 98 PHE A O 1
ATOM 739 N N . PHE A 1 99 ? -8.712 3.591 1.867 1.00 93.31 99 PHE A N 1
ATOM 740 C CA . PHE A 1 99 ? -7.903 2.451 1.425 1.00 93.31 99 PHE A CA 1
ATOM 741 C C . PHE A 1 99 ? -7.064 1.818 2.549 1.00 93.31 99 PHE A C 1
ATOM 743 O O . PHE A 1 99 ? -6.687 0.658 2.446 1.00 93.31 99 PHE A O 1
ATOM 750 N N . GLU A 1 100 ? -6.819 2.521 3.659 1.00 93.19 100 GLU A N 1
ATOM 751 C CA . GLU A 1 100 ? -6.109 1.962 4.826 1.00 93.19 100 GLU A CA 1
ATOM 752 C C . GLU A 1 100 ? -6.972 0.972 5.619 1.00 93.19 100 GLU A C 1
ATOM 754 O O . GLU A 1 100 ? -6.482 0.272 6.501 1.00 93.19 100 GLU A O 1
ATOM 759 N N . LYS A 1 101 ? -8.271 0.899 5.305 1.00 90.88 101 LYS A N 1
ATOM 760 C CA . LYS A 1 101 ? -9.201 -0.087 5.866 1.00 90.88 101 LYS A CA 1
ATOM 761 C C . LYS A 1 101 ? -9.195 -1.405 5.090 1.00 90.88 101 LYS A C 1
ATOM 763 O O . LYS A 1 101 ? -9.905 -2.325 5.496 1.00 90.88 101 LYS A O 1
ATOM 768 N N . PHE A 1 102 ? -8.464 -1.492 3.976 1.00 91.12 102 PHE A N 1
ATOM 769 C CA . PHE A 1 102 ? -8.364 -2.726 3.204 1.00 91.12 102 PHE A CA 1
ATOM 770 C C . PHE A 1 102 ? -7.696 -3.836 4.032 1.00 91.12 102 PHE A C 1
ATOM 772 O O . PHE A 1 102 ? -6.815 -3.555 4.843 1.00 91.12 102 PHE A O 1
ATOM 779 N N . PRO A 1 103 ? -8.114 -5.103 3.851 1.00 89.12 103 PRO A N 1
ATOM 780 C CA . PRO A 1 103 ? -7.659 -6.210 4.694 1.00 89.12 103 PRO A CA 1
ATOM 781 C C . PRO A 1 103 ? -6.201 -6.618 4.441 1.00 89.12 103 PRO A C 1
ATOM 783 O O . PRO A 1 103 ? -5.616 -7.309 5.272 1.00 89.12 103 PRO A O 1
ATOM 786 N N . TYR A 1 104 ? -5.621 -6.209 3.308 1.00 90.06 104 TYR A N 1
ATOM 787 C CA . TYR A 1 104 ? -4.272 -6.579 2.895 1.00 90.06 104 TYR A CA 1
ATOM 788 C C . TYR A 1 104 ? -3.424 -5.344 2.615 1.00 90.06 104 TYR A C 1
ATOM 790 O O . TYR A 1 104 ? -3.859 -4.416 1.934 1.00 90.06 104 TYR A O 1
ATOM 798 N N . LEU A 1 105 ? -2.189 -5.377 3.111 1.00 93.00 105 LEU A N 1
ATOM 799 C CA . LEU A 1 105 ? -1.166 -4.367 2.882 1.00 93.00 105 LEU A CA 1
ATOM 800 C C . LEU A 1 105 ? 0.133 -5.071 2.498 1.00 93.00 105 LEU A C 1
ATOM 802 O O . LEU A 1 105 ? 0.517 -6.064 3.114 1.00 93.00 105 LEU A O 1
ATOM 806 N N . ALA A 1 106 ? 0.817 -4.540 1.491 1.00 94.88 106 ALA A N 1
ATOM 807 C CA . ALA A 1 106 ? 2.123 -5.014 1.064 1.00 94.88 106 ALA A CA 1
ATOM 808 C C . ALA A 1 106 ? 3.027 -3.824 0.737 1.00 94.88 106 ALA A C 1
ATOM 810 O O . ALA A 1 106 ? 2.555 -2.757 0.343 1.00 94.88 106 ALA A O 1
ATOM 811 N N . LEU A 1 107 ? 4.335 -4.025 0.876 1.00 96.19 107 LEU A N 1
ATOM 812 C CA . LEU A 1 107 ? 5.342 -3.081 0.405 1.00 96.19 107 LEU A CA 1
ATOM 813 C C . LEU A 1 107 ? 5.857 -3.536 -0.961 1.00 96.19 107 LEU A C 1
ATOM 815 O O . LEU A 1 107 ? 6.191 -4.706 -1.148 1.00 96.19 107 LEU A O 1
ATOM 819 N N . ALA A 1 108 ? 5.948 -2.604 -1.907 1.00 94.69 108 ALA A N 1
ATOM 820 C CA . ALA A 1 108 ? 6.428 -2.870 -3.257 1.00 94.69 108 ALA A CA 1
ATOM 821 C C . ALA A 1 108 ? 7.811 -2.243 -3.483 1.00 94.69 108 ALA A C 1
ATOM 823 O O . ALA A 1 108 ? 8.046 -1.082 -3.155 1.00 94.69 108 ALA A O 1
ATOM 824 N N . LYS A 1 109 ? 8.731 -3.001 -4.092 1.00 95.19 109 LYS A N 1
ATOM 825 C CA . LYS A 1 109 ? 10.037 -2.485 -4.535 1.00 95.19 109 LYS A CA 1
ATOM 826 C C . LYS A 1 109 ? 9.898 -1.856 -5.920 1.00 95.19 109 LYS A C 1
ATOM 828 O O . LYS A 1 109 ? 9.746 -2.582 -6.905 1.00 95.19 109 LYS A O 1
ATOM 833 N N . THR A 1 110 ? 10.017 -0.537 -6.012 1.00 94.75 110 THR A N 1
ATOM 834 C CA . THR A 1 110 ? 9.648 0.226 -7.216 1.00 94.75 110 THR A CA 1
ATOM 835 C C . THR A 1 110 ? 10.772 0.445 -8.229 1.00 94.75 110 THR A C 1
ATOM 837 O O . THR A 1 110 ? 10.473 0.899 -9.320 1.00 94.75 110 THR A O 1
ATOM 840 N N . TYR A 1 111 ? 12.026 0.077 -7.930 1.00 94.25 111 TYR A N 1
ATOM 841 C CA . TYR A 1 111 ? 13.177 0.293 -8.827 1.00 94.25 111 TYR A CA 1
ATOM 842 C C . TYR A 1 111 ? 12.927 -0.158 -10.280 1.00 94.25 111 TYR A C 1
ATOM 844 O O . TYR A 1 111 ? 12.319 -1.215 -10.509 1.00 94.25 111 TYR A O 1
ATOM 852 N N . ASN A 1 112 ? 13.469 0.601 -11.233 1.00 90.94 112 ASN A N 1
ATOM 853 C CA . ASN A 1 112 ? 13.532 0.250 -12.652 1.00 90.94 112 ASN A CA 1
ATOM 854 C C . ASN A 1 112 ? 14.786 -0.588 -12.933 1.00 90.94 112 ASN A C 1
ATOM 856 O O . ASN A 1 112 ? 15.723 -0.612 -12.136 1.00 90.94 112 ASN A O 1
ATOM 860 N N . THR A 1 113 ? 14.851 -1.272 -14.076 1.00 89.88 113 THR A N 1
ATOM 861 C CA . THR A 1 113 ? 15.970 -2.198 -14.364 1.00 89.88 113 THR A CA 1
ATOM 862 C C . THR A 1 113 ? 17.327 -1.493 -14.473 1.00 89.88 113 THR A C 1
ATOM 864 O O . THR A 1 113 ? 18.358 -2.119 -14.249 1.00 89.88 113 THR A O 1
ATOM 867 N N . ASN A 1 114 ? 17.328 -0.190 -14.769 1.00 89.00 114 ASN A N 1
ATOM 868 C CA . ASN A 1 114 ? 18.514 0.656 -14.910 1.00 89.00 114 ASN A CA 1
ATOM 869 C C . ASN A 1 114 ? 18.632 1.780 -13.859 1.00 89.00 114 ASN A C 1
ATOM 871 O O . ASN A 1 114 ? 19.618 2.512 -13.893 1.00 89.00 114 ASN A O 1
ATOM 875 N N . GLN A 1 115 ? 17.653 1.963 -12.962 1.00 90.31 115 GLN A N 1
ATOM 876 C CA . GLN A 1 115 ? 17.635 3.066 -11.988 1.00 90.31 115 GLN A CA 1
ATOM 877 C C . GLN A 1 115 ? 16.979 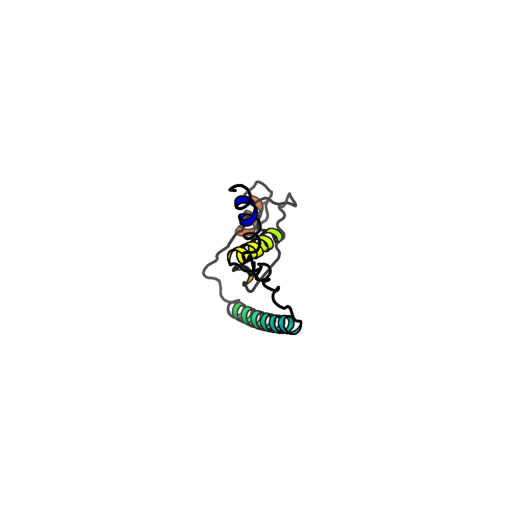2.653 -10.664 1.00 90.31 115 GLN A C 1
ATOM 879 O O . GLN A 1 115 ? 15.916 2.034 -10.649 1.00 90.31 115 GLN A O 1
ATOM 884 N N . GLN A 1 116 ? 17.599 3.029 -9.538 1.00 92.88 116 GLN A N 1
ATOM 885 C CA . GLN A 1 116 ? 17.059 2.753 -8.198 1.00 92.88 116 GLN A CA 1
ATOM 886 C C . GLN A 1 116 ? 15.850 3.633 -7.874 1.00 92.88 116 GLN A C 1
ATOM 888 O O . GLN A 1 116 ? 14.859 3.133 -7.346 1.00 92.88 116 GLN A O 1
ATOM 893 N N . THR A 1 117 ? 15.924 4.917 -8.233 1.00 93.00 117 THR A N 1
ATOM 894 C CA . THR A 1 117 ? 14.778 5.830 -8.237 1.00 93.00 117 THR A CA 1
ATOM 895 C C . THR A 1 117 ? 14.067 5.673 -9.578 1.00 93.00 117 THR A C 1
ATOM 897 O O . THR A 1 117 ? 14.654 6.027 -10.600 1.00 93.00 117 THR A O 1
ATOM 900 N N . PRO A 1 118 ? 12.864 5.086 -9.610 1.00 91.12 118 PRO A N 1
ATOM 901 C CA . PRO A 1 118 ? 12.164 4.825 -10.857 1.00 91.12 118 PRO A CA 1
ATOM 902 C C . PRO A 1 118 ? 11.427 6.068 -11.366 1.00 91.12 118 PRO A C 1
ATOM 904 O O . PRO A 1 118 ? 11.278 7.058 -10.650 1.00 91.12 118 PRO A O 1
ATOM 907 N N . ASP A 1 119 ? 10.901 5.971 -12.582 1.00 91.19 119 ASP A N 1
ATOM 908 C CA . ASP A 1 119 ? 9.938 6.910 -13.153 1.00 91.19 119 ASP A CA 1
ATOM 909 C C . ASP A 1 119 ? 8.526 6.293 -13.248 1.00 91.19 119 ASP A C 1
ATOM 911 O O . ASP A 1 119 ? 8.323 5.085 -13.050 1.00 91.19 119 ASP A O 1
ATOM 915 N N . SER A 1 120 ? 7.524 7.117 -13.567 1.00 91.62 120 SER A N 1
ATOM 916 C CA . SER A 1 120 ? 6.130 6.667 -13.691 1.00 91.62 120 SER A CA 1
ATOM 917 C C . SER A 1 120 ? 5.931 5.669 -14.848 1.00 91.62 120 SER A C 1
ATOM 919 O O . SER A 1 120 ? 5.106 4.762 -14.745 1.00 91.62 120 SER A O 1
ATOM 921 N N . ALA A 1 121 ? 6.712 5.760 -15.933 1.00 88.00 121 ALA A N 1
ATOM 922 C CA . ALA A 1 121 ? 6.601 4.855 -17.083 1.00 88.00 121 ALA A CA 1
ATOM 923 C C . ALA A 1 121 ? 7.035 3.415 -16.754 1.00 88.00 121 ALA A C 1
ATOM 925 O O . ALA A 1 121 ? 6.302 2.455 -17.037 1.00 88.00 121 ALA A O 1
ATOM 926 N N . GLY A 1 122 ? 8.201 3.254 -16.117 1.00 87.75 122 GLY A N 1
ATOM 927 C CA . GLY A 1 122 ? 8.712 1.940 -15.730 1.00 87.75 122 GLY A CA 1
ATOM 928 C C . GLY A 1 122 ? 7.857 1.268 -14.654 1.00 87.75 122 GLY A C 1
ATOM 929 O O . GLY A 1 122 ? 7.575 0.068 -14.742 1.00 87.75 122 GLY A O 1
ATOM 930 N N . THR A 1 123 ? 7.368 2.046 -13.683 1.00 90.88 123 THR A N 1
ATOM 931 C CA . THR A 1 123 ? 6.486 1.535 -12.619 1.00 90.88 123 THR A CA 1
ATOM 932 C C . THR A 1 123 ? 5.115 1.126 -13.149 1.00 90.88 123 THR A C 1
ATOM 934 O O . THR A 1 123 ? 4.636 0.045 -12.796 1.00 90.88 123 THR A O 1
ATOM 937 N N . MET A 1 124 ? 4.510 1.911 -14.049 1.00 93.00 124 MET A N 1
ATOM 938 C CA . MET A 1 124 ? 3.222 1.550 -14.648 1.00 93.00 124 MET A CA 1
ATOM 939 C C . MET A 1 124 ? 3.336 0.295 -15.526 1.00 93.00 124 MET A C 1
ATOM 941 O O . MET A 1 124 ? 2.476 -0.588 -15.469 1.00 93.00 124 MET A O 1
ATOM 945 N N . THR A 1 125 ? 4.433 0.165 -16.280 1.00 91.44 125 THR A N 1
ATOM 946 C CA . THR A 1 125 ? 4.719 -1.051 -17.059 1.00 91.44 125 THR A CA 1
ATOM 947 C C . THR A 1 125 ? 4.794 -2.273 -16.143 1.00 91.44 125 THR A C 1
ATOM 949 O O . THR A 1 125 ? 4.154 -3.286 -16.429 1.00 91.44 125 THR A O 1
ATOM 952 N N . ALA A 1 126 ? 5.485 -2.169 -15.003 1.00 92.88 126 ALA A N 1
ATOM 953 C CA . ALA A 1 126 ? 5.582 -3.262 -14.038 1.00 92.88 126 ALA A CA 1
ATOM 954 C C . ALA A 1 126 ? 4.223 -3.662 -13.440 1.00 92.88 126 ALA A C 1
ATOM 956 O O . ALA A 1 126 ? 3.948 -4.853 -13.315 1.00 92.88 126 ALA A O 1
ATOM 957 N N . MET A 1 127 ? 3.360 -2.699 -13.101 1.00 93.25 127 MET A N 1
ATOM 958 C CA . MET A 1 127 ? 2.035 -2.986 -12.530 1.00 93.25 127 MET A CA 1
ATOM 959 C C . MET A 1 127 ? 1.069 -3.615 -13.543 1.00 93.25 127 MET A C 1
ATOM 961 O O . MET A 1 127 ? 0.294 -4.489 -13.165 1.00 93.25 127 MET A O 1
ATOM 965 N N . MET A 1 128 ? 1.106 -3.191 -14.811 1.00 92.81 128 MET A N 1
ATOM 966 C CA . MET A 1 128 ? 0.169 -3.681 -15.834 1.00 92.81 128 MET A CA 1
ATOM 967 C C . MET A 1 128 ? 0.615 -4.980 -16.500 1.00 92.81 128 MET A C 1
ATOM 969 O O . MET A 1 128 ? -0.223 -5.797 -16.867 1.00 92.81 128 MET A O 1
ATOM 973 N N . THR A 1 129 ? 1.923 -5.171 -16.679 1.00 92.00 129 THR A N 1
ATOM 974 C CA . THR A 1 129 ? 2.464 -6.322 -17.426 1.00 92.00 129 THR A CA 1
ATOM 975 C C . THR A 1 129 ? 3.094 -7.385 -16.529 1.00 92.00 129 THR A C 1
ATOM 977 O O . THR A 1 129 ? 3.381 -8.484 -16.992 1.00 92.00 129 THR A O 1
ATOM 980 N N . GLY A 1 130 ? 3.363 -7.062 -15.260 1.00 92.06 130 GLY A N 1
ATOM 981 C CA . GLY A 1 130 ? 4.157 -7.906 -14.365 1.00 92.06 130 GLY A CA 1
ATOM 982 C C . GLY A 1 130 ? 5.665 -7.875 -14.646 1.00 92.06 130 GLY A C 1
ATOM 983 O O . GLY A 1 130 ? 6.425 -8.519 -13.924 1.00 92.06 130 GLY A O 1
ATOM 984 N N . MET A 1 131 ? 6.121 -7.114 -15.650 1.00 91.62 131 MET A N 1
ATOM 985 C CA . MET A 1 131 ? 7.522 -7.046 -16.071 1.00 91.62 131 MET A CA 1
ATOM 986 C C . MET A 1 131 ? 8.105 -5.649 -15.852 1.00 91.62 131 MET A C 1
ATOM 988 O O . MET A 1 131 ? 7.558 -4.642 -16.298 1.00 91.62 131 MET A O 1
ATOM 992 N N . LYS A 1 132 ? 9.258 -5.576 -15.178 1.00 90.62 132 LYS A N 1
ATOM 993 C CA . LYS A 1 132 ? 10.001 -4.319 -15.008 1.00 90.62 132 LYS A CA 1
ATOM 994 C C . LYS A 1 132 ? 10.741 -3.943 -16.289 1.00 90.62 132 LYS A C 1
ATOM 996 O O . LYS A 1 132 ? 11.327 -4.807 -16.938 1.00 90.62 132 LYS A O 1
ATOM 1001 N N . THR A 1 133 ? 10.804 -2.647 -16.581 1.00 88.88 133 THR A N 1
ATOM 1002 C CA . THR A 1 133 ? 11.537 -2.098 -17.732 1.00 88.88 133 THR A CA 1
ATOM 1003 C C . THR A 1 133 ? 12.498 -0.977 -17.312 1.00 88.88 133 THR A C 1
ATOM 1005 O O . THR A 1 133 ? 12.661 -0.688 -16.119 1.00 88.88 133 THR A O 1
ATOM 1008 N N . LYS A 1 134 ? 13.204 -0.405 -18.289 1.00 86.12 134 LYS A N 1
ATOM 1009 C CA . LYS A 1 134 ? 14.105 0.737 -18.102 1.00 86.12 134 LYS A CA 1
ATOM 1010 C C . LYS A 1 134 ? 13.289 2.019 -17.919 1.00 86.12 134 LYS A C 1
ATOM 1012 O O . LYS A 1 134 ? 12.204 2.152 -18.475 1.00 86.12 134 LYS A O 1
ATOM 1017 N N . ALA A 1 135 ? 13.836 2.978 -17.181 1.00 81.06 135 ALA A N 1
ATOM 1018 C CA . ALA A 1 135 ? 13.247 4.309 -17.078 1.00 81.06 135 ALA A CA 1
ATOM 1019 C C . ALA A 1 135 ? 13.155 5.009 -18.441 1.00 81.06 135 ALA A C 1
ATOM 1021 O O . ALA A 1 135 ? 14.037 4.834 -19.286 1.00 81.06 135 ALA A O 1
ATOM 1022 N N . GLY A 1 136 ? 12.111 5.815 -18.629 1.00 79.00 136 GLY A N 1
ATOM 1023 C CA . GLY A 1 136 ? 11.825 6.549 -19.861 1.00 79.00 136 GLY A CA 1
ATOM 1024 C C . GLY A 1 136 ? 11.140 5.718 -20.945 1.00 79.00 136 GLY A C 1
ATOM 1025 O O . GLY A 1 136 ? 10.959 6.210 -22.057 1.00 79.00 136 GLY A O 1
ATOM 1026 N N . ILE A 1 137 ? 10.775 4.465 -20.652 1.00 80.81 137 ILE A N 1
ATOM 1027 C CA . ILE A 1 137 ? 10.225 3.537 -21.637 1.00 80.81 137 ILE A CA 1
ATOM 1028 C C . ILE A 1 137 ? 8.936 2.894 -21.112 1.00 80.81 137 ILE A C 1
ATOM 1030 O O . ILE A 1 137 ? 8.855 2.486 -19.955 1.00 80.81 137 ILE A O 1
ATOM 1034 N N . ILE A 1 138 ? 7.925 2.792 -21.978 1.00 78.56 138 ILE A N 1
ATOM 1035 C CA . ILE A 1 138 ? 6.628 2.176 -21.678 1.00 78.56 138 ILE A CA 1
ATOM 1036 C C . ILE A 1 138 ? 6.477 0.902 -22.512 1.00 78.56 138 ILE A C 1
ATOM 1038 O O . ILE A 1 138 ? 6.629 0.942 -23.731 1.00 78.56 138 ILE A O 1
ATOM 1042 N N . GLY A 1 139 ? 6.131 -0.217 -21.873 1.00 59.88 139 GLY A N 1
ATOM 1043 C CA . GLY A 1 139 ? 5.561 -1.378 -22.571 1.00 59.88 139 GLY A CA 1
ATOM 1044 C C . GLY A 1 139 ? 6.497 -2.196 -23.471 1.00 59.88 139 GLY A C 1
ATOM 1045 O O . GLY A 1 139 ? 6.010 -3.063 -24.190 1.00 59.88 139 GLY A O 1
ATOM 1046 N N . VAL A 1 140 ? 7.814 -1.983 -23.427 1.00 66.31 140 VAL A N 1
ATOM 1047 C CA . VAL A 1 140 ? 8.792 -2.906 -24.032 1.00 66.31 140 VAL A CA 1
ATOM 1048 C C . VAL A 1 140 ? 9.549 -3.673 -22.955 1.00 66.31 140 VAL A C 1
ATOM 1050 O O . VAL A 1 140 ? 9.957 -3.116 -21.928 1.00 66.31 140 VAL A O 1
ATOM 1053 N N . GLY A 1 141 ? 9.694 -4.976 -23.208 1.00 59.03 141 GLY A N 1
ATOM 1054 C CA . GLY A 1 141 ? 10.527 -5.879 -22.422 1.00 59.03 141 GLY A CA 1
ATOM 1055 C C . GLY A 1 141 ? 12.009 -5.516 -22.515 1.00 59.03 141 GLY A C 1
ATOM 1056 O O . GLY A 1 141 ? 12.395 -4.633 -23.281 1.00 59.03 141 GLY A O 1
ATOM 1057 N N . GLN A 1 142 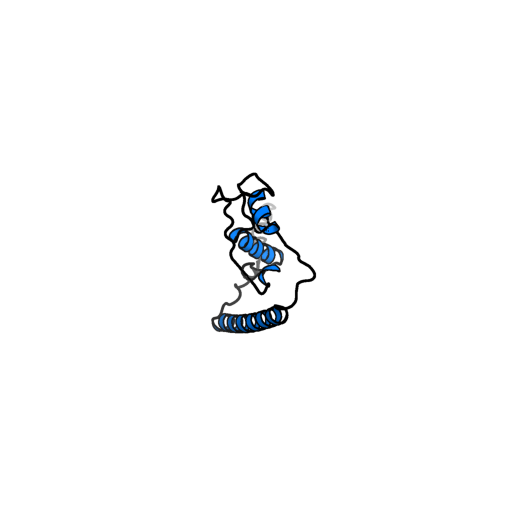? 12.819 -6.173 -21.683 1.00 51.34 142 GLN A N 1
ATOM 1058 C CA . GLN A 1 142 ? 14.273 -5.990 -21.677 1.00 51.34 142 GLN A CA 1
ATOM 1059 C C . GLN A 1 142 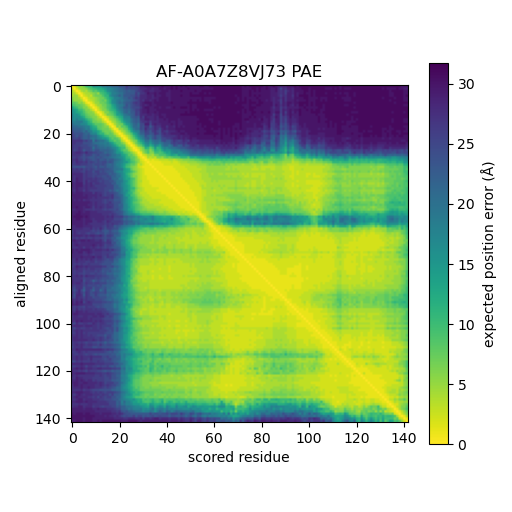? 14.920 -6.329 -23.017 1.00 51.34 142 GLN A C 1
ATOM 1061 O O . GLN A 1 142 ? 14.509 -7.344 -23.621 1.00 51.34 142 GLN A O 1
#

pLDDT: mean 81.78, std 18.87, range [38.78, 97.88]